Protein AF-A0A6G5AAI3-F1 (afdb_monomer_lite)

Sequence (75 aa):
RVASNQSRKRGNFKCRYCGRTFVYMTPFIAHEYAHANEKRFLCSFCPQGFVTRQLLTVH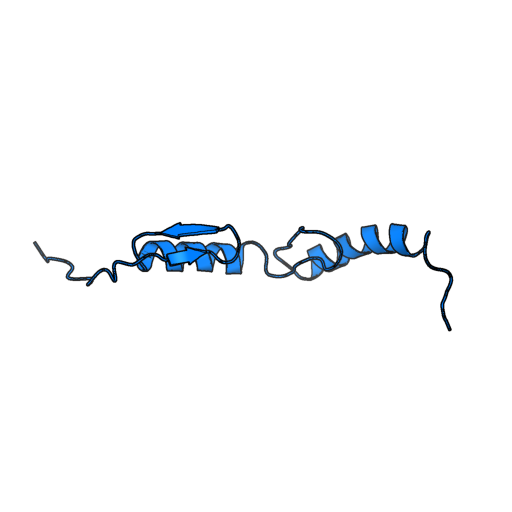LRVHKDEILANDDPVP

Radius of gyration: 20.01 Å; chains: 1; bounding box: 29×33×71 Å

InterPro domains:
  IPR013087 Zinc finger C2H2-type [PF00096] (13-35)
  IPR013087 Zinc finger C2H2-type [PS00028] (15-35)
  IPR013087 Zinc finger C2H2-type [PS00028] (43-63)
  IPR013087 Zinc finger C2H2-type [PS50157] (13-40)
  IPR013087 Zinc finger C2H2-type [PS50157] (41-66)
  IPR013087 Zinc finger C2H2-type [SM00355] (13-35)
  IPR013087 Zinc finger C2H2-type [SM00355] (41-63)
  IPR036236 Zinc finger C2H2 superfamily [SSF57667] (13-63)
  IPR050636 C2H2-type zinc finger domain-containing protein [PTHR47772] (12-66)

Structure (mmCIF, N/CA/C/O backbone):
data_AF-A0A6G5AAI3-F1
#
_entry.id   AF-A0A6G5AAI3-F1
#
loop_
_atom_site.group_PDB
_atom_site.id
_atom_site.type_symbol
_atom_site.label_atom_id
_atom_site.label_alt_id
_atom_site.label_comp_id
_atom_site.label_asym_id
_atom_site.label_entity_id
_atom_site.label_seq_id
_atom_site.pdbx_PDB_ins_code
_atom_site.Cartn_x
_atom_site.Cartn_y
_atom_site.Cartn_z
_atom_site.occupancy
_atom_site.B_iso_or_equiv
_atom_site.auth_seq_id
_atom_site.auth_comp_id
_atom_site.auth_asym_id
_atom_site.auth_atom_id
_atom_site.pdbx_PDB_model_num
ATOM 1 N N . ARG A 1 1 ? -5.231 16.953 34.567 1.00 40.88 1 ARG A N 1
ATOM 2 C CA . ARG A 1 1 ? -5.412 15.827 33.617 1.00 40.88 1 ARG A CA 1
ATOM 3 C C . ARG A 1 1 ? -6.259 16.347 32.466 1.00 40.88 1 ARG A C 1
ATOM 5 O O . ARG A 1 1 ? -7.466 16.444 32.630 1.00 40.88 1 ARG A O 1
ATOM 12 N N . VAL A 1 2 ? -5.641 16.787 31.369 1.00 45.25 2 VAL A N 1
ATOM 13 C CA . VAL A 1 2 ? -6.407 17.203 30.187 1.00 45.25 2 VAL A CA 1
ATOM 14 C C . VAL A 1 2 ? -6.976 15.939 29.551 1.00 45.25 2 VAL A C 1
ATOM 16 O O . VAL A 1 2 ? -6.240 15.093 29.051 1.00 45.25 2 VAL A O 1
ATOM 19 N N . ALA A 1 3 ? -8.284 15.744 29.698 1.00 50.16 3 ALA A N 1
ATOM 20 C CA . ALA A 1 3 ? -8.997 14.701 28.988 1.00 50.16 3 ALA A CA 1
ATOM 21 C C . ALA A 1 3 ? -8.947 15.070 27.504 1.00 50.16 3 ALA A C 1
ATOM 23 O O . ALA A 1 3 ? -9.641 15.984 27.059 1.00 50.16 3 ALA A O 1
ATOM 24 N N . SER A 1 4 ? -8.063 14.409 26.758 1.00 55.03 4 SER A N 1
ATOM 25 C CA . SER A 1 4 ? -8.004 14.499 25.303 1.00 55.03 4 SER A CA 1
ATOM 26 C C . SER A 1 4 ? -9.308 13.944 24.734 1.00 55.03 4 SER A C 1
ATOM 28 O O . SER A 1 4 ? -9.415 12.759 24.418 1.00 55.03 4 SER A O 1
ATOM 30 N N . ASN A 1 5 ? -10.314 14.813 24.635 1.00 57.72 5 ASN A N 1
ATOM 31 C CA . ASN A 1 5 ? -11.578 14.595 23.944 1.00 57.72 5 ASN A CA 1
ATOM 32 C C . ASN A 1 5 ? -11.322 14.523 22.435 1.00 57.72 5 ASN A C 1
ATOM 34 O O . ASN A 1 5 ? -11.716 15.396 21.668 1.00 57.72 5 ASN A O 1
ATOM 38 N N . GLN A 1 6 ? -10.634 13.477 21.990 1.00 60.94 6 GLN A N 1
ATOM 39 C CA . GLN A 1 6 ? -10.698 13.068 20.600 1.00 60.94 6 GLN A CA 1
ATOM 40 C C . GLN A 1 6 ? -11.861 12.086 20.520 1.00 60.94 6 GLN A C 1
ATOM 42 O O . GLN A 1 6 ? -11.708 10.916 20.870 1.00 60.94 6 GLN A O 1
ATOM 47 N N . SER A 1 7 ? -13.040 12.586 20.139 1.00 64.12 7 SER A N 1
ATOM 48 C CA . SER A 1 7 ? -14.221 11.779 19.827 1.00 64.12 7 SER A CA 1
ATOM 49 C C . SER A 1 7 ? -13.826 10.714 18.809 1.00 64.12 7 SER A C 1
ATOM 51 O O . SER A 1 7 ? -13.788 10.964 17.603 1.00 64.12 7 SER A O 1
ATOM 53 N N . ARG A 1 8 ? -13.442 9.529 19.292 1.00 68.19 8 ARG A N 1
ATOM 54 C CA . ARG A 1 8 ? -13.012 8.435 18.429 1.00 68.19 8 ARG A CA 1
ATOM 55 C C . ARG A 1 8 ? -14.255 7.972 17.687 1.00 68.19 8 ARG A C 1
ATOM 57 O O . ARG A 1 8 ? -15.075 7.267 18.268 1.00 68.19 8 ARG A O 1
ATOM 64 N N . LYS A 1 9 ? -14.404 8.372 16.418 1.00 71.75 9 LYS A N 1
ATOM 65 C CA . LYS A 1 9 ? -15.362 7.745 15.497 1.00 71.75 9 LYS A CA 1
ATOM 66 C C . LYS A 1 9 ? -15.086 6.241 15.529 1.00 71.75 9 LYS A C 1
ATOM 68 O O . LYS A 1 9 ? -14.072 5.772 15.004 1.00 71.75 9 LYS A O 1
ATOM 73 N N . ARG A 1 10 ? -15.947 5.526 16.255 1.00 80.56 10 ARG A N 1
ATOM 74 C CA . ARG A 1 10 ? -15.922 4.079 16.439 1.00 80.56 10 ARG A CA 1
ATOM 75 C C . ARG A 1 10 ? -16.850 3.489 15.391 1.00 80.56 10 ARG A C 1
ATOM 77 O O . ARG A 1 10 ? -18.023 3.838 15.337 1.00 80.56 10 ARG A O 1
ATOM 84 N N . GLY A 1 11 ? -16.303 2.632 14.550 1.00 85.62 11 GLY A N 1
ATOM 85 C CA . GLY A 1 11 ? -16.987 2.060 13.400 1.00 85.62 11 GLY A CA 1
ATOM 86 C C . GLY A 1 11 ? -16.163 0.920 12.826 1.00 85.62 11 GLY A C 1
ATOM 87 O O . GLY A 1 11 ? -15.014 0.728 13.215 1.00 85.62 11 GLY A O 1
ATOM 88 N N . ASN A 1 12 ? -16.754 0.138 11.932 1.00 88.88 12 ASN A N 1
ATOM 89 C CA . ASN A 1 12 ? -16.032 -0.915 11.234 1.00 88.88 12 ASN A CA 1
ATOM 90 C C . ASN A 1 12 ? -15.394 -0.316 9.976 1.00 88.88 12 ASN A C 1
ATOM 92 O O . ASN A 1 12 ? -16.090 -0.005 9.013 1.00 88.88 12 ASN A O 1
ATOM 96 N N . PHE A 1 13 ? -14.081 -0.111 10.009 1.00 91.81 13 PHE A N 1
ATOM 97 C CA . PHE A 1 13 ? -13.329 0.397 8.870 1.00 91.81 13 PHE A CA 1
ATOM 98 C C . PHE A 1 13 ? -12.520 -0.739 8.255 1.00 91.81 13 PHE A C 1
ATOM 100 O O . PHE A 1 13 ? -11.537 -1.201 8.838 1.00 91.81 13 PHE A O 1
ATOM 107 N N . LYS A 1 14 ? -12.949 -1.210 7.083 1.00 91.31 14 LYS A N 1
ATOM 108 C CA . LYS A 1 14 ? -12.287 -2.287 6.347 1.00 91.31 14 LYS A CA 1
ATOM 109 C C . LYS A 1 14 ? -11.329 -1.707 5.311 1.00 91.31 14 LYS A C 1
ATOM 111 O O . LYS A 1 14 ? -11.724 -0.909 4.466 1.00 91.31 14 LYS A O 1
ATOM 116 N N . CYS A 1 15 ? -10.073 -2.131 5.357 1.00 86.75 15 CYS A N 1
ATOM 117 C CA . CYS A 1 15 ? -9.071 -1.776 4.366 1.00 86.75 15 CYS A CA 1
ATOM 118 C C . CYS A 1 15 ? -9.392 -2.441 3.024 1.00 86.75 15 CYS A C 1
ATOM 120 O O . CYS A 1 15 ? -9.516 -3.664 2.943 1.00 86.75 15 CYS A O 1
ATOM 122 N N . ARG A 1 16 ? -9.475 -1.640 1.958 1.00 82.44 16 ARG A N 1
ATOM 123 C CA . ARG A 1 16 ? -9.717 -2.125 0.590 1.00 82.44 16 ARG A CA 1
ATOM 124 C C . ARG A 1 16 ? -8.527 -2.885 -0.012 1.00 82.44 16 ARG A C 1
ATOM 126 O O . ARG A 1 16 ? -8.721 -3.663 -0.933 1.00 82.44 16 ARG A O 1
ATOM 133 N N . TYR A 1 17 ? -7.318 -2.661 0.510 1.00 77.19 17 TYR A N 1
ATOM 134 C CA . TYR A 1 17 ? -6.077 -3.222 -0.034 1.00 77.19 17 TYR A CA 1
ATOM 135 C C . TYR A 1 17 ? -5.723 -4.589 0.560 1.00 77.19 17 TYR A C 1
ATOM 137 O O . TYR A 1 17 ? -5.252 -5.461 -0.159 1.00 77.19 17 TYR A O 1
ATOM 145 N N . CYS A 1 18 ? -5.945 -4.794 1.863 1.00 82.94 18 CYS A N 1
ATOM 146 C CA . CYS A 1 18 ? -5.593 -6.047 2.548 1.00 82.94 18 CYS A CA 1
ATOM 147 C C . CYS A 1 18 ? -6.748 -6.685 3.335 1.00 82.94 18 CYS A C 1
ATOM 149 O O . CYS A 1 18 ? -6.558 -7.706 3.992 1.00 82.94 18 CYS A O 1
ATOM 151 N N . GLY A 1 19 ? -7.938 -6.077 3.335 1.00 84.75 19 GLY A N 1
ATOM 152 C CA . GLY A 1 19 ? -9.113 -6.605 4.031 1.00 84.75 19 GLY A CA 1
ATOM 153 C C . GLY A 1 19 ? -9.074 -6.499 5.560 1.00 84.75 19 GLY A C 1
ATOM 154 O O . GLY A 1 19 ? -10.056 -6.869 6.206 1.00 84.75 19 GLY A O 1
ATOM 155 N N . ARG A 1 20 ? -7.990 -5.979 6.158 1.00 88.12 20 ARG A N 1
ATOM 156 C CA . ARG A 1 20 ? -7.899 -5.764 7.612 1.00 88.12 20 ARG A CA 1
ATOM 157 C C . ARG A 1 20 ? -8.968 -4.797 8.093 1.00 88.12 20 ARG A C 1
ATOM 159 O O . ARG A 1 20 ? -9.286 -3.821 7.421 1.00 88.12 20 ARG A O 1
ATOM 166 N N . THR A 1 21 ? -9.496 -5.067 9.279 1.00 92.75 21 THR A N 1
ATOM 167 C CA . THR A 1 21 ? -10.616 -4.316 9.840 1.00 92.75 21 THR A CA 1
ATOM 168 C C . THR A 1 21 ? -10.198 -3.607 11.119 1.00 92.75 21 THR A C 1
ATOM 170 O O . THR A 1 21 ? -9.564 -4.203 11.987 1.00 92.75 21 THR A O 1
ATOM 173 N N . PHE A 1 22 ? -10.565 -2.337 11.239 1.00 91.44 22 PHE A N 1
ATOM 174 C CA . PHE A 1 22 ? -10.216 -1.475 12.359 1.00 91.44 22 PHE A CA 1
ATOM 175 C C . PHE A 1 22 ? -11.488 -0.940 13.007 1.00 91.44 22 PHE A C 1
ATOM 177 O O . PHE A 1 22 ? -12.436 -0.565 12.325 1.00 91.44 22 PHE A O 1
ATOM 184 N N . VAL A 1 23 ? -11.493 -0.887 14.339 1.00 89.81 23 VAL A N 1
ATOM 185 C CA . VAL A 1 23 ? -12.637 -0.410 15.139 1.00 89.81 23 VAL A CA 1
ATOM 186 C C . VAL A 1 23 ? -12.646 1.120 15.280 1.00 89.81 23 VAL A C 1
ATOM 188 O O . VAL A 1 23 ? -13.666 1.725 15.611 1.00 89.81 23 VAL A O 1
ATOM 191 N N . TYR A 1 24 ? -11.504 1.766 15.037 1.00 88.56 24 TYR A N 1
ATOM 192 C CA . TYR A 1 24 ? -11.321 3.204 15.208 1.00 88.56 24 TYR A CA 1
ATOM 193 C C . TYR A 1 24 ? -10.761 3.844 13.940 1.00 88.56 24 TYR A C 1
ATOM 195 O O . TYR A 1 24 ? -9.885 3.280 13.283 1.00 88.56 24 TYR A O 1
ATOM 203 N N . MET A 1 25 ? -11.228 5.059 13.644 1.00 87.25 25 MET A N 1
ATOM 204 C CA . MET A 1 25 ? -10.851 5.794 12.434 1.00 87.25 25 MET A CA 1
ATOM 205 C C . MET A 1 25 ? -9.371 6.218 12.424 1.00 87.25 25 MET A C 1
ATOM 207 O O . MET A 1 25 ? -8.730 6.175 11.382 1.00 87.25 25 MET A O 1
ATOM 211 N N . THR A 1 26 ? -8.797 6.587 13.574 1.00 88.69 26 THR A N 1
ATOM 212 C CA . THR A 1 26 ? -7.396 7.037 13.685 1.00 88.69 26 THR A CA 1
ATOM 213 C C . THR A 1 26 ? -6.378 5.969 13.253 1.00 88.69 26 THR A C 1
ATOM 215 O O . THR A 1 26 ? -5.582 6.251 12.357 1.00 88.69 26 THR A O 1
ATOM 218 N N . PRO A 1 27 ? -6.395 4.735 13.807 1.00 89.25 27 PRO A N 1
ATOM 219 C CA . PRO A 1 27 ? -5.504 3.674 13.337 1.00 89.25 27 PRO A CA 1
ATOM 220 C C . PRO A 1 27 ? -5.844 3.198 11.917 1.00 89.25 27 PRO A C 1
ATOM 222 O O . PRO A 1 27 ? -4.935 2.814 11.188 1.00 89.25 27 PRO A O 1
ATOM 225 N N . PHE A 1 28 ? -7.115 3.265 11.497 1.00 91.19 28 PHE A N 1
ATOM 226 C CA . PHE A 1 28 ? -7.508 2.961 10.118 1.00 91.19 28 PHE A CA 1
ATOM 227 C C . PHE A 1 28 ? -6.861 3.912 9.103 1.00 91.19 28 PHE A C 1
ATOM 229 O O . PHE A 1 28 ? -6.288 3.452 8.122 1.00 91.19 28 PHE A O 1
ATOM 236 N N . ILE A 1 29 ? -6.901 5.225 9.355 1.00 86.75 29 ILE A N 1
ATOM 237 C CA . ILE A 1 29 ? -6.312 6.232 8.460 1.00 86.75 29 ILE A CA 1
ATOM 238 C C . ILE A 1 29 ? -4.797 6.069 8.376 1.00 86.75 29 ILE A C 1
ATOM 240 O O . ILE A 1 29 ? -4.252 6.073 7.277 1.00 86.75 29 ILE A O 1
ATOM 244 N N . ALA A 1 30 ? -4.113 5.882 9.510 1.00 87.06 30 ALA A N 1
ATOM 245 C CA . ALA A 1 30 ? -2.671 5.634 9.510 1.00 87.06 30 ALA A CA 1
ATOM 246 C C . ALA A 1 30 ? -2.311 4.373 8.700 1.00 87.06 30 ALA A C 1
ATOM 248 O O . ALA A 1 30 ? -1.331 4.364 7.959 1.00 87.06 30 ALA A O 1
ATOM 249 N N . HIS A 1 31 ? -3.140 3.332 8.794 1.00 88.44 31 HIS A N 1
ATOM 250 C CA . HIS A 1 31 ? -2.981 2.101 8.028 1.00 88.44 31 HIS A CA 1
ATOM 251 C C . HIS A 1 31 ? -3.254 2.273 6.520 1.00 88.44 31 HIS A C 1
ATOM 253 O O . HIS A 1 31 ? -2.454 1.806 5.711 1.00 88.44 31 HIS A O 1
ATOM 259 N N . GLU A 1 32 ? -4.333 2.954 6.108 1.00 83.62 32 GLU A N 1
ATOM 260 C CA . GLU A 1 32 ? -4.563 3.260 4.681 1.00 83.62 32 GLU A CA 1
ATOM 261 C C . GLU A 1 32 ? -3.444 4.150 4.115 1.00 83.62 32 GLU A C 1
ATOM 263 O O . GLU A 1 32 ? -3.029 3.971 2.970 1.00 83.62 32 GLU A O 1
ATOM 268 N N . TYR A 1 33 ? -2.903 5.064 4.925 1.00 82.94 33 TYR A N 1
ATOM 269 C CA . TYR A 1 33 ? -1.768 5.899 4.538 1.00 82.94 33 TYR A CA 1
ATOM 270 C C . TYR A 1 33 ? -0.481 5.082 4.356 1.00 82.94 33 TYR A C 1
ATOM 272 O O . TYR A 1 33 ? 0.296 5.359 3.444 1.00 82.94 33 TYR A O 1
ATOM 280 N N . ALA A 1 34 ? -0.269 4.045 5.173 1.00 81.31 34 ALA A N 1
ATOM 281 C CA . ALA A 1 34 ? 0.821 3.095 4.968 1.00 81.31 34 ALA A CA 1
ATOM 282 C C . ALA A 1 34 ? 0.684 2.402 3.608 1.00 81.31 34 ALA A C 1
ATOM 284 O O . ALA A 1 34 ? 1.630 2.450 2.837 1.00 81.31 34 ALA A O 1
ATOM 285 N N . HIS A 1 35 ? -0.507 1.923 3.227 1.00 76.12 35 HIS A N 1
ATOM 286 C CA . HIS A 1 35 ? -0.743 1.378 1.880 1.00 76.12 35 HIS A CA 1
ATOM 287 C C . HIS A 1 35 ? -0.455 2.383 0.754 1.00 76.12 35 HIS A C 1
ATOM 289 O O . HIS A 1 35 ? 0.191 2.033 -0.236 1.00 76.12 35 HIS A O 1
ATOM 295 N N . ALA A 1 36 ? -0.876 3.640 0.917 1.00 69.06 36 ALA A N 1
ATOM 296 C CA . ALA A 1 36 ? -0.612 4.706 -0.052 1.00 69.06 36 ALA A CA 1
ATOM 297 C C . ALA A 1 36 ? 0.888 5.034 -0.214 1.00 69.06 36 ALA A C 1
ATOM 299 O O . ALA A 1 36 ? 1.299 5.562 -1.253 1.00 69.06 36 ALA A O 1
ATOM 300 N N . ASN A 1 37 ? 1.710 4.730 0.792 1.00 64.38 37 ASN A N 1
ATOM 301 C CA . ASN A 1 37 ? 3.166 4.870 0.732 1.00 64.38 37 ASN A CA 1
ATOM 302 C C . ASN A 1 37 ? 3.880 3.546 0.446 1.00 64.38 37 ASN A C 1
ATOM 304 O O . ASN A 1 37 ? 5.027 3.562 0.007 1.00 64.38 37 ASN A O 1
ATOM 308 N N . GLU A 1 38 ? 3.211 2.414 0.656 1.00 66.00 38 GLU A N 1
ATOM 309 C CA . GLU A 1 38 ? 3.824 1.102 0.548 1.00 66.00 38 GLU A CA 1
ATOM 310 C C . GLU A 1 38 ? 3.918 0.624 -0.878 1.00 66.00 38 GLU A C 1
ATOM 312 O O . GLU A 1 38 ? 4.878 -0.084 -1.098 1.00 66.00 38 GLU A O 1
ATOM 317 N N . LYS A 1 39 ? 3.024 0.980 -1.819 1.00 63.75 39 LYS A N 1
ATOM 318 C CA . LYS A 1 39 ? 3.098 0.552 -3.236 1.00 63.75 39 LYS A CA 1
ATOM 319 C C . LYS A 1 39 ? 2.067 1.283 -4.120 1.00 63.75 39 LYS A C 1
ATOM 321 O O . LYS A 1 39 ? 0.932 0.841 -4.260 1.00 63.75 39 LYS A O 1
ATOM 326 N N . ARG A 1 40 ? 2.453 2.406 -4.739 1.00 68.75 40 ARG A N 1
ATOM 327 C CA . ARG A 1 40 ? 1.572 3.215 -5.617 1.00 68.75 40 ARG A CA 1
ATOM 328 C C . ARG A 1 40 ? 1.405 2.648 -7.031 1.00 68.75 40 ARG A C 1
ATOM 330 O O . ARG A 1 40 ? 0.492 3.053 -7.742 1.00 68.75 40 ARG A O 1
ATOM 337 N N . PHE A 1 41 ? 2.291 1.751 -7.453 1.00 75.75 41 PHE A N 1
ATOM 338 C CA . PHE A 1 41 ? 2.395 1.304 -8.840 1.00 75.75 41 PHE A CA 1
ATOM 339 C C . PHE A 1 41 ? 2.135 -0.192 -8.924 1.00 75.75 41 PHE A C 1
ATOM 341 O 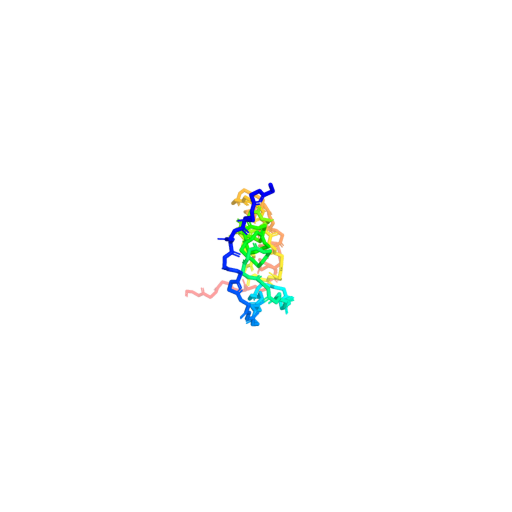O . PHE A 1 41 ? 3.029 -0.996 -8.681 1.00 75.75 41 PHE A O 1
ATOM 348 N N . LEU A 1 42 ? 0.892 -0.559 -9.214 1.00 79.94 42 LEU A N 1
ATOM 349 C CA . LEU A 1 42 ? 0.481 -1.953 -9.353 1.00 79.94 42 LEU A CA 1
ATOM 350 C C . LEU A 1 42 ? 0.867 -2.486 -10.734 1.00 79.94 42 LEU A C 1
ATOM 352 O O . LEU A 1 42 ? 0.759 -1.769 -11.730 1.00 79.94 42 LEU A O 1
ATOM 356 N N . CYS A 1 43 ? 1.315 -3.736 -1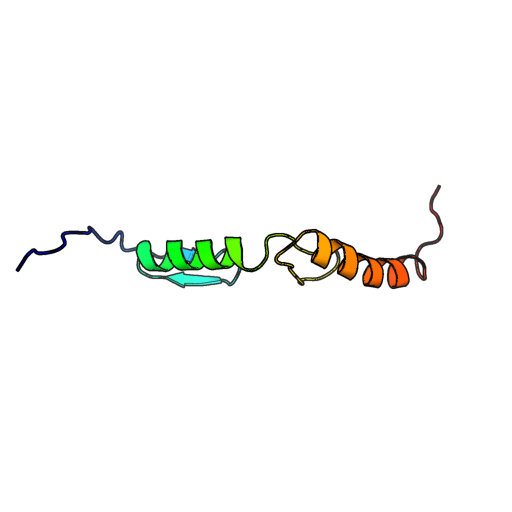0.784 1.00 82.12 43 CYS A N 1
ATOM 357 C CA . CYS A 1 43 ? 1.466 -4.454 -12.037 1.00 82.12 43 CYS A CA 1
ATOM 358 C C . CYS A 1 43 ? 0.089 -4.861 -12.573 1.00 82.12 43 CYS A C 1
ATOM 360 O O . CYS A 1 43 ? -0.779 -5.296 -11.822 1.00 82.12 43 CYS A O 1
ATOM 362 N N . SER A 1 44 ? -0.108 -4.722 -13.883 1.00 81.19 44 SER A N 1
ATOM 363 C CA . SER A 1 44 ? -1.345 -5.133 -14.558 1.00 81.19 44 SER A CA 1
ATOM 364 C C . SER A 1 44 ? -1.402 -6.634 -14.856 1.00 81.19 44 SER A C 1
ATOM 366 O O . SER A 1 44 ? -2.482 -7.148 -15.118 1.00 81.19 44 SER A O 1
ATOM 368 N N . PHE A 1 45 ? -0.263 -7.334 -14.806 1.00 80.69 45 PHE A N 1
ATOM 369 C CA . PHE A 1 45 ? -0.149 -8.759 -15.141 1.00 80.69 45 PHE A CA 1
ATOM 370 C C . PHE A 1 45 ? -0.061 -9.667 -13.906 1.00 80.69 45 PHE A C 1
ATOM 372 O O . PHE A 1 45 ? -0.263 -10.873 -14.010 1.00 80.69 45 PHE A O 1
ATOM 379 N N . CYS A 1 46 ? 0.242 -9.117 -12.726 1.00 81.81 46 CYS A N 1
ATOM 380 C CA . CYS A 1 46 ? 0.361 -9.890 -11.493 1.00 81.81 46 CYS A CA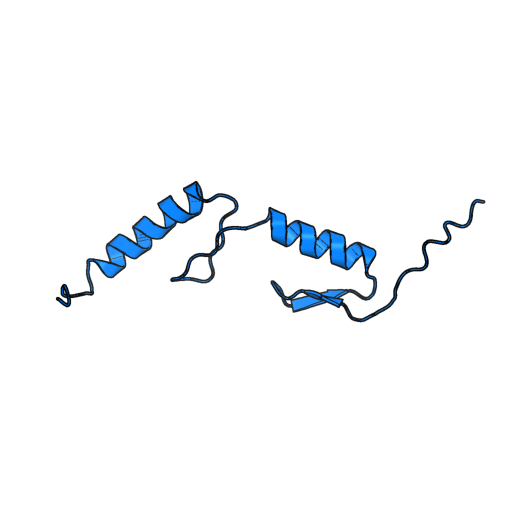 1
ATOM 381 C C . CYS A 1 46 ? 0.040 -9.032 -10.255 1.00 81.81 46 CYS A C 1
ATOM 383 O O . CYS A 1 46 ? 0.069 -7.804 -10.327 1.00 81.81 46 CYS A O 1
ATOM 385 N N . PRO A 1 47 ? -0.223 -9.636 -9.081 1.00 74.31 47 PRO A N 1
ATOM 386 C CA . PRO A 1 47 ? -0.584 -8.893 -7.869 1.00 74.31 47 PRO A CA 1
ATOM 387 C C . PRO A 1 47 ? 0.600 -8.160 -7.199 1.00 74.31 47 PRO A C 1
ATOM 389 O O . PRO A 1 47 ? 0.483 -7.710 -6.058 1.00 74.31 47 PRO A O 1
ATOM 392 N N . GLN A 1 48 ? 1.755 -8.034 -7.866 1.00 76.44 48 GLN A N 1
ATOM 393 C CA . GLN A 1 48 ? 2.880 -7.247 -7.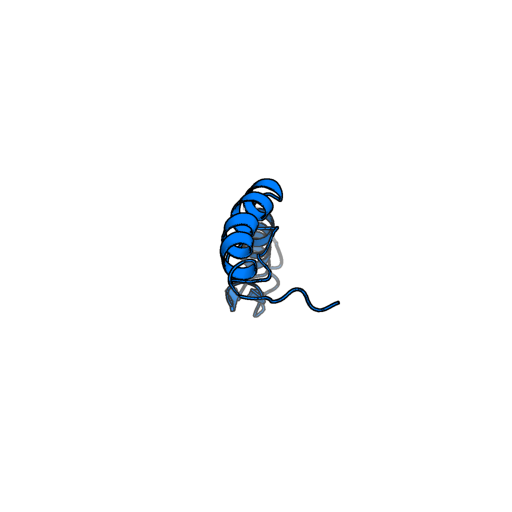358 1.00 76.44 48 GLN A CA 1
ATOM 394 C C . GLN A 1 48 ? 2.584 -5.749 -7.460 1.00 76.44 48 GLN A C 1
ATOM 396 O O . GLN A 1 48 ? 2.222 -5.226 -8.511 1.00 76.44 48 GLN A O 1
ATOM 401 N N . GLY A 1 49 ? 2.814 -5.035 -6.362 1.00 79.31 49 GLY A N 1
ATOM 402 C CA . GLY A 1 49 ? 2.916 -3.581 -6.363 1.00 79.31 49 GLY A CA 1
ATOM 403 C C . GLY A 1 49 ? 4.359 -3.123 -6.207 1.00 79.31 49 GLY A C 1
ATOM 404 O O . GLY A 1 49 ? 5.164 -3.812 -5.567 1.00 79.31 49 GLY A O 1
ATOM 405 N N . PHE A 1 50 ? 4.637 -1.888 -6.635 1.00 81.25 50 PHE A N 1
ATOM 406 C CA . PHE A 1 50 ? 5.908 -1.186 -6.434 1.00 81.25 50 PHE A CA 1
ATOM 407 C C . PHE A 1 50 ? 5.733 0.213 -5.821 1.00 81.25 50 PHE A C 1
ATOM 409 O O . PHE A 1 50 ? 4.732 0.897 -6.045 1.00 81.25 50 PHE A O 1
ATOM 416 N N . VAL A 1 51 ? 6.732 0.657 -5.048 1.00 76.62 51 VAL A N 1
ATOM 417 C CA . VAL A 1 51 ? 6.768 1.992 -4.412 1.00 76.62 51 VAL A CA 1
ATOM 418 C C . VAL A 1 51 ? 7.024 3.126 -5.410 1.00 76.62 51 VAL A C 1
ATOM 420 O O . VAL A 1 51 ? 6.556 4.242 -5.201 1.00 76.62 51 VAL A O 1
ATOM 423 N N . THR A 1 52 ? 7.716 2.852 -6.522 1.00 80.94 52 THR A N 1
ATOM 424 C CA . THR A 1 52 ? 8.069 3.846 -7.552 1.00 80.94 52 THR A CA 1
ATOM 425 C C . THR A 1 52 ? 7.751 3.350 -8.963 1.00 80.94 52 THR A C 1
ATOM 427 O O . THR A 1 52 ? 7.764 2.146 -9.228 1.00 80.94 52 THR A O 1
ATOM 430 N N . ARG A 1 53 ? 7.502 4.288 -9.896 1.00 79.75 53 ARG A N 1
ATOM 431 C CA . ARG A 1 53 ? 7.275 3.967 -11.321 1.00 79.75 53 ARG A CA 1
ATOM 432 C C . ARG A 1 53 ? 8.449 3.210 -11.916 1.00 79.75 53 ARG A C 1
ATOM 434 O O . ARG A 1 53 ? 8.230 2.276 -12.664 1.00 79.75 53 ARG A O 1
ATOM 441 N N . GLN A 1 54 ? 9.675 3.593 -11.564 1.00 85.44 54 GLN A N 1
ATOM 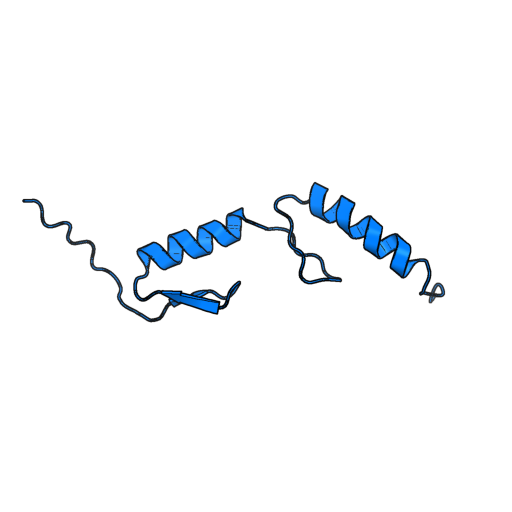442 C CA . GLN A 1 54 ? 10.887 2.977 -12.097 1.00 85.44 54 GLN A CA 1
ATOM 443 C C . GLN A 1 54 ? 10.967 1.486 -11.755 1.00 85.44 54 GLN A C 1
ATOM 445 O O . GLN A 1 54 ? 11.272 0.681 -12.630 1.00 85.44 54 GLN A O 1
ATOM 450 N N . LEU A 1 55 ? 10.630 1.108 -10.518 1.00 84.88 55 LEU A N 1
ATOM 451 C CA . LEU A 1 55 ? 10.598 -0.296 -10.107 1.00 84.88 55 LEU A CA 1
ATOM 452 C C . LEU A 1 55 ? 9.496 -1.077 -10.833 1.00 84.88 55 LEU A C 1
ATOM 454 O O . LEU A 1 55 ? 9.761 -2.185 -11.295 1.00 84.88 55 LEU A O 1
ATOM 458 N N . LEU A 1 56 ? 8.308 -0.482 -11.016 1.00 87.44 56 LEU A N 1
ATOM 459 C CA . LEU A 1 56 ? 7.262 -1.085 -11.848 1.00 87.44 56 LEU A CA 1
ATOM 460 C C . LEU A 1 56 ? 7.736 -1.256 -13.302 1.00 87.44 56 LEU A C 1
ATOM 462 O O . LEU A 1 56 ? 7.588 -2.334 -13.860 1.00 87.44 56 LEU A O 1
ATOM 466 N N . THR A 1 57 ? 8.345 -0.238 -13.914 1.00 87.25 57 THR A N 1
ATOM 467 C CA . THR A 1 57 ? 8.842 -0.305 -15.299 1.00 87.25 57 THR A CA 1
ATOM 468 C C . THR A 1 57 ? 9.893 -1.398 -15.474 1.00 87.25 57 THR A C 1
ATOM 470 O O . THR A 1 57 ? 9.855 -2.128 -16.461 1.00 87.25 57 THR A O 1
ATOM 473 N N . VAL A 1 58 ? 10.822 -1.541 -14.523 1.00 87.50 58 VAL A N 1
ATOM 474 C CA . VAL A 1 58 ? 11.816 -2.623 -14.554 1.00 87.50 58 VAL A CA 1
ATOM 475 C C . VAL A 1 58 ? 11.135 -3.984 -14.443 1.00 87.50 58 VAL A C 1
ATOM 477 O O . VAL A 1 58 ? 11.478 -4.877 -15.210 1.00 87.50 58 VAL A O 1
ATOM 480 N N . HIS A 1 59 ? 10.162 -4.124 -13.545 1.00 87.50 59 HIS A N 1
ATOM 481 C CA . HIS A 1 59 ? 9.396 -5.354 -13.374 1.00 87.50 59 HIS A CA 1
ATOM 482 C C . HIS A 1 59 ? 8.577 -5.730 -14.619 1.00 87.50 59 HIS A C 1
ATOM 484 O O . HIS A 1 59 ? 8.577 -6.892 -15.013 1.00 87.50 59 HIS A O 1
ATOM 490 N N . LEU A 1 60 ? 7.945 -4.762 -15.291 1.00 85.62 60 LEU A N 1
ATOM 491 C CA . LEU A 1 60 ? 7.171 -5.003 -16.515 1.00 85.62 60 LEU A CA 1
ATOM 492 C C . LEU A 1 60 ? 8.018 -5.565 -17.667 1.00 85.62 60 LEU A C 1
ATOM 494 O O . LEU A 1 60 ? 7.462 -6.184 -18.569 1.00 85.62 60 LEU A O 1
ATOM 498 N N . ARG A 1 61 ? 9.349 -5.402 -17.643 1.00 85.81 61 ARG A N 1
ATOM 499 C CA . ARG A 1 61 ? 10.232 -6.043 -18.632 1.00 85.81 61 ARG A CA 1
ATOM 500 C C . ARG A 1 61 ? 10.209 -7.565 -18.526 1.00 85.81 61 ARG A C 1
ATOM 502 O O . ARG A 1 61 ? 10.162 -8.211 -19.557 1.00 85.81 61 ARG A O 1
ATOM 509 N N . VAL A 1 62 ? 10.112 -8.110 -17.311 1.00 82.69 62 VAL A N 1
ATOM 510 C CA . VAL A 1 62 ? 9.991 -9.561 -17.089 1.00 82.69 62 VAL A CA 1
ATOM 511 C C . VAL A 1 62 ? 8.725 -10.106 -17.749 1.00 82.69 62 VAL A C 1
ATOM 513 O O . VAL A 1 62 ? 8.767 -11.132 -18.411 1.00 82.69 62 VAL A O 1
ATOM 516 N N . HIS A 1 63 ? 7.609 -9.378 -17.641 1.00 80.38 63 HIS A N 1
ATOM 517 C CA . HIS A 1 63 ? 6.384 -9.739 -18.353 1.00 80.38 63 HIS A CA 1
ATOM 518 C C . HIS A 1 63 ? 6.520 -9.565 -19.864 1.00 80.38 63 HIS A C 1
ATOM 520 O O . HIS A 1 63 ? 5.952 -10.344 -20.613 1.00 80.38 63 HIS A O 1
ATOM 526 N N . LYS A 1 64 ? 7.277 -8.569 -20.336 1.00 67.38 64 LYS A N 1
ATOM 527 C CA . LYS A 1 64 ? 7.510 -8.367 -21.768 1.00 67.38 64 LYS A CA 1
ATOM 528 C C . LYS A 1 64 ? 8.270 -9.540 -22.395 1.00 67.38 64 LYS A C 1
ATOM 530 O O . LYS A 1 64 ? 7.923 -9.928 -23.502 1.00 67.38 64 LYS A O 1
ATOM 535 N N . ASP A 1 65 ? 9.247 -10.110 -21.695 1.00 61.25 65 ASP A N 1
ATOM 536 C CA . ASP A 1 65 ? 9.952 -11.315 -22.150 1.00 61.25 65 ASP A CA 1
ATOM 537 C C . ASP A 1 65 ? 9.027 -12.553 -22.188 1.00 61.25 65 ASP A C 1
ATOM 539 O O . ASP A 1 65 ? 9.198 -13.412 -23.048 1.00 61.25 65 ASP A O 1
ATOM 543 N N . GLU A 1 66 ? 7.991 -12.615 -21.339 1.00 55.53 66 GLU A N 1
ATOM 544 C CA . GLU A 1 66 ? 6.948 -13.656 -21.415 1.00 55.53 66 GLU A CA 1
ATOM 545 C C . GLU A 1 66 ? 5.886 -13.394 -22.500 1.00 55.53 66 GLU A C 1
ATOM 547 O O . GLU A 1 66 ? 5.388 -14.335 -23.121 1.00 55.53 66 GLU A O 1
ATOM 552 N N . ILE A 1 67 ? 5.548 -12.125 -22.754 1.00 55.84 67 ILE A N 1
ATOM 553 C CA . ILE A 1 67 ? 4.557 -11.697 -23.757 1.00 55.84 67 ILE A CA 1
ATOM 554 C C . ILE A 1 67 ? 5.128 -11.817 -25.178 1.00 55.84 67 ILE A C 1
ATOM 556 O O . ILE A 1 67 ? 4.433 -12.277 -26.077 1.00 55.84 67 ILE A O 1
ATOM 560 N N . LEU A 1 68 ? 6.406 -11.477 -25.389 1.00 53.44 68 LEU A N 1
ATOM 561 C CA . LEU A 1 68 ? 7.079 -11.617 -26.691 1.00 53.44 68 LEU A CA 1
ATOM 562 C C . LEU A 1 68 ? 7.268 -13.080 -27.122 1.00 53.44 68 LEU A C 1
ATOM 564 O O . LEU A 1 68 ? 7.517 -13.336 -28.295 1.00 53.44 68 LEU A O 1
ATOM 568 N N . ALA A 1 69 ? 7.151 -14.031 -26.193 1.00 53.34 69 ALA A N 1
ATOM 569 C CA . ALA A 1 69 ? 7.176 -15.455 -26.500 1.00 53.34 69 ALA A CA 1
ATOM 570 C C . ALA A 1 69 ? 5.791 -16.030 -26.858 1.00 53.34 69 ALA A C 1
ATOM 572 O O . ALA A 1 69 ? 5.738 -17.164 -27.330 1.00 53.34 69 ALA A O 1
ATOM 573 N N . ASN A 1 70 ? 4.689 -15.296 -26.632 1.00 55.88 70 ASN A N 1
ATOM 574 C CA . ASN A 1 70 ? 3.333 -15.853 -26.739 1.00 55.88 70 ASN A CA 1
ATOM 575 C C . ASN A 1 70 ? 2.330 -15.067 -27.593 1.00 55.88 70 ASN A C 1
ATOM 577 O O . ASN A 1 70 ? 1.272 -15.626 -27.859 1.00 55.88 70 ASN A O 1
ATOM 581 N N . ASP A 1 71 ? 2.627 -13.859 -28.075 1.00 44.38 71 ASP A N 1
ATOM 582 C CA . ASP A 1 71 ? 1.720 -13.178 -29.008 1.00 44.38 71 ASP A CA 1
ATOM 583 C C . ASP A 1 71 ? 2.410 -12.897 -30.347 1.00 44.38 71 ASP A C 1
ATOM 585 O O . ASP A 1 71 ? 3.213 -11.972 -30.510 1.00 44.38 71 ASP A O 1
ATOM 589 N N . ASP A 1 72 ? 2.077 -13.774 -31.295 1.00 45.28 72 ASP A N 1
ATOM 590 C CA . ASP A 1 72 ? 1.784 -13.435 -32.685 1.00 45.28 72 ASP A CA 1
ATOM 591 C C . ASP A 1 72 ? 1.365 -11.953 -32.809 1.00 45.28 72 ASP A C 1
ATOM 593 O O . ASP A 1 72 ? 0.450 -11.519 -32.106 1.00 45.28 72 ASP A O 1
ATOM 597 N N . PRO A 1 73 ? 2.035 -11.134 -33.637 1.00 52.28 73 PRO A N 1
ATOM 598 C CA . PRO A 1 73 ? 1.649 -9.742 -33.799 1.00 52.28 73 PRO A CA 1
ATOM 599 C C . PRO A 1 73 ? 0.289 -9.681 -34.499 1.00 52.28 73 PRO A C 1
ATOM 601 O O . PRO A 1 73 ? 0.215 -9.769 -35.725 1.00 52.28 73 PRO A O 1
ATOM 604 N N . VAL A 1 74 ? -0.790 -9.512 -33.731 1.00 42.44 74 VAL A N 1
ATOM 605 C CA . VAL A 1 74 ? -2.096 -9.203 -34.319 1.00 42.44 74 VAL A CA 1
ATOM 606 C C . VAL A 1 74 ? -2.015 -7.807 -34.975 1.00 42.44 74 VAL A C 1
ATOM 608 O O . VAL A 1 74 ? -1.469 -6.887 -34.354 1.00 42.44 74 VAL A O 1
ATOM 611 N N . PRO A 1 75 ? -2.478 -7.658 -36.232 1.00 53.56 75 PRO A N 1
ATOM 612 C CA . PRO A 1 75 ? -2.312 -6.447 -37.043 1.00 53.56 75 PRO A CA 1
ATOM 613 C C . PRO A 1 75 ? -2.999 -5.195 -36.486 1.00 53.56 75 PRO A C 1
ATOM 615 O O . PRO A 1 75 ? -4.062 -5.320 -35.834 1.00 53.56 75 PRO A O 1
#

pLDDT: mean 74.89, std 14.41, range [40.88, 92.75]

Foldseek 3Di:
DPPPPPVFPFDWDADPLPRDTDRTPVVSVVVNVCVVQVFVAAAPVDRDGHNDPVVNVVVVVVVVVVVVVPDDPDD

Organism: Rhipicephalus microplus (NCBI:txid6941)

Secondary structure (DSSP, 8-state):
---------EEEEE-TTT--EEEEHHHHHHHHHHHHHH-SEE-SSSS-EESSHHHHHHHHHHHHHHHTTT-----